Protein AF-A0A3A4U7M3-F1 (afdb_monomer_lite)

Radius of gyration: 16.35 Å; chains: 1; bounding box: 34×34×46 Å

pLDDT: mean 75.4, std 15.19, range [44.12, 93.56]

Foldseek 3Di:
DDKDFDDWDDDDPWIWTWIWDADPVGPDIFTDIDTCVQQPPDDPVVSVVSVVVVRVVVVVVVVVCVVVVVVVVPPPDD

Secondary structure (DSSP, 8-state):
-EEEEEEEEEETTEEEEEEEEE-TTSS-EEEEEEEGGGGTT--HHHHHHHHHHHHHHHHHHHHHHHHHHHTSSS----

Sequence (78 aa):
MKGTIVSAWKDGTDAYLAVRVEETDGAVEYIASVPLALLAGLTPAKQKAALVAAVKAARDAQRVMAPAVLAHVGEVDL

Structure (mmCIF, N/CA/C/O backbone):
data_AF-A0A3A4U7M3-F1
#
_entry.id   AF-A0A3A4U7M3-F1
#
loop_
_atom_site.group_PDB
_atom_site.id
_atom_site.type_symbol
_atom_site.label_atom_id
_atom_site.label_alt_id
_atom_site.label_comp_id
_atom_site.label_asym_id
_atom_site.label_entity_id
_atom_site.label_seq_id
_atom_site.pdbx_PDB_ins_code
_atom_site.Cartn_x
_atom_site.Cartn_y
_atom_site.Cartn_z
_atom_site.occupancy
_atom_site.B_iso_or_equiv
_atom_site.auth_seq_id
_atom_site.auth_comp_id
_atom_site.auth_asym_id
_atom_site.auth_atom_id
_atom_site.pdbx_PDB_model_num
ATOM 1 N N . MET A 1 1 ? -13.223 3.213 8.028 1.00 71.12 1 MET A N 1
ATOM 2 C CA . MET A 1 1 ? -11.830 3.022 7.562 1.00 71.12 1 MET A CA 1
ATOM 3 C C . MET A 1 1 ? -11.281 4.265 6.870 1.00 71.12 1 MET A C 1
ATOM 5 O O . MET A 1 1 ? -11.878 4.757 5.907 1.00 71.12 1 MET A O 1
ATOM 9 N N . LYS A 1 2 ? -10.127 4.744 7.339 1.00 75.50 2 LYS A N 1
ATOM 10 C CA . LYS A 1 2 ? -9.391 5.890 6.784 1.00 75.50 2 LYS A CA 1
ATOM 11 C C . LYS A 1 2 ? -7.994 5.438 6.345 1.00 75.50 2 LYS A C 1
ATOM 13 O O . LYS A 1 2 ? -7.397 4.590 6.995 1.00 75.50 2 LYS A O 1
ATOM 18 N N . GLY A 1 3 ? -7.497 5.983 5.234 1.00 75.94 3 GLY A N 1
ATOM 19 C CA . GLY A 1 3 ? -6.131 5.761 4.751 1.00 75.94 3 GLY A CA 1
ATOM 20 C C . GLY A 1 3 ? -5.422 7.098 4.560 1.00 75.94 3 GLY A C 1
ATOM 21 O O . GLY A 1 3 ? -6.005 7.998 3.954 1.00 75.94 3 GLY A O 1
ATOM 22 N N . THR A 1 4 ? -4.199 7.227 5.072 1.00 81.38 4 THR A N 1
ATOM 23 C CA . THR A 1 4 ? -3.380 8.447 4.985 1.00 81.38 4 THR A CA 1
ATOM 24 C C . THR A 1 4 ? -1.997 8.092 4.448 1.00 81.38 4 THR A C 1
ATOM 26 O O . THR A 1 4 ? -1.367 7.158 4.938 1.00 81.38 4 THR A O 1
ATOM 29 N N . ILE A 1 5 ? -1.506 8.833 3.454 1.00 81.69 5 ILE A N 1
ATOM 30 C CA . ILE A 1 5 ? -0.116 8.715 2.993 1.00 81.69 5 ILE A CA 1
ATOM 31 C C . ILE A 1 5 ? 0.786 9.350 4.055 1.00 81.69 5 ILE A C 1
ATOM 33 O O . ILE A 1 5 ? 0.550 10.492 4.443 1.00 81.69 5 ILE A O 1
ATOM 37 N N . VAL A 1 6 ? 1.796 8.617 4.525 1.00 85.38 6 VAL A N 1
ATOM 38 C CA . VAL A 1 6 ? 2.729 9.096 5.564 1.00 85.38 6 VAL A CA 1
ATOM 39 C C . VAL A 1 6 ? 4.139 9.344 5.036 1.00 85.38 6 VAL A C 1
ATOM 41 O O . VAL A 1 6 ? 4.860 10.155 5.604 1.00 85.38 6 VAL A O 1
ATOM 44 N N . SER A 1 7 ? 4.534 8.681 3.946 1.00 85.69 7 SER A N 1
ATOM 45 C CA . SER A 1 7 ? 5.806 8.936 3.265 1.00 85.69 7 SER A CA 1
ATOM 46 C C . SER A 1 7 ? 5.757 8.454 1.815 1.00 85.69 7 SER A C 1
ATOM 48 O O . SER A 1 7 ? 4.960 7.579 1.469 1.00 85.69 7 SER A O 1
ATOM 50 N N . ALA A 1 8 ? 6.623 9.015 0.976 1.00 88.19 8 ALA A N 1
ATOM 51 C CA . ALA A 1 8 ? 6.853 8.592 -0.397 1.00 88.19 8 ALA A CA 1
ATOM 52 C C . ALA A 1 8 ? 8.360 8.568 -0.661 1.00 88.19 8 ALA A C 1
ATOM 54 O O . ALA A 1 8 ? 9.074 9.485 -0.256 1.00 88.19 8 ALA A O 1
ATOM 55 N N . TRP A 1 9 ? 8.845 7.533 -1.340 1.00 89.81 9 TRP A N 1
ATOM 56 C CA . TRP A 1 9 ? 10.248 7.432 -1.738 1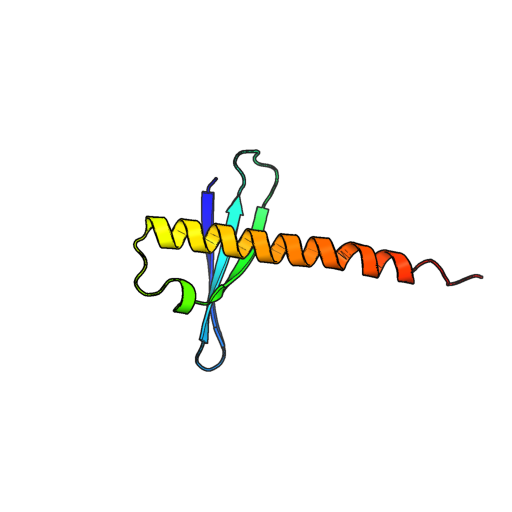.00 89.81 9 TRP A CA 1
ATOM 57 C C . TRP A 1 9 ? 10.381 6.683 -3.057 1.00 89.81 9 TRP A C 1
ATOM 59 O O . TRP A 1 9 ? 9.431 6.087 -3.566 1.00 89.81 9 TRP A O 1
ATOM 69 N N . LYS A 1 10 ? 11.586 6.736 -3.612 1.00 93.56 10 LYS A N 1
ATOM 70 C CA . LYS A 1 10 ? 11.975 6.018 -4.816 1.00 93.56 10 LYS A CA 1
ATOM 71 C C . LYS A 1 10 ? 13.169 5.134 -4.479 1.00 93.56 10 LYS A C 1
ATOM 73 O O . LYS A 1 10 ? 14.063 5.584 -3.768 1.00 93.56 10 LYS A O 1
ATOM 78 N N . ASP A 1 11 ? 13.168 3.913 -4.988 1.00 88.12 11 ASP A N 1
ATOM 79 C CA . ASP A 1 11 ? 14.288 2.981 -4.920 1.00 88.12 11 ASP A CA 1
ATOM 80 C C . ASP A 1 11 ? 14.518 2.407 -6.325 1.00 88.12 11 ASP A C 1
ATOM 82 O O . ASP A 1 11 ? 13.617 1.824 -6.928 1.00 88.12 11 ASP A O 1
ATOM 86 N N . GLY A 1 12 ? 15.690 2.675 -6.904 1.00 90.06 12 GLY A N 1
ATOM 87 C CA . GLY A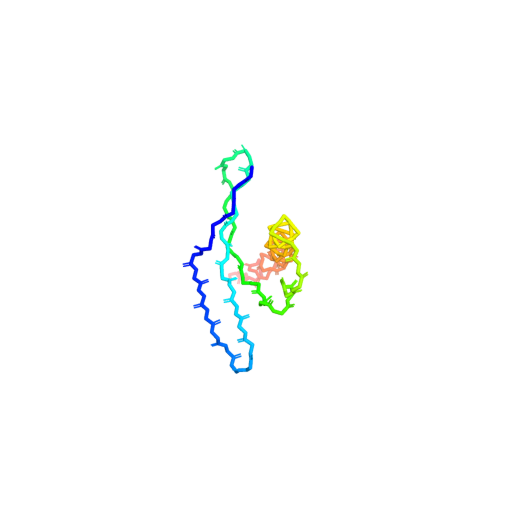 1 12 ? 15.980 2.356 -8.303 1.00 90.06 12 GLY A CA 1
ATOM 88 C C . GLY A 1 12 ? 14.992 3.003 -9.282 1.00 90.06 12 GLY A C 1
ATOM 89 O O . GLY A 1 12 ? 14.857 4.228 -9.342 1.00 90.06 12 GLY A O 1
ATOM 90 N N . THR A 1 13 ? 14.316 2.185 -10.091 1.00 89.50 13 THR A N 1
ATOM 91 C CA . THR A 1 13 ? 13.267 2.628 -11.027 1.00 89.50 13 THR A CA 1
ATOM 92 C C . THR A 1 13 ? 11.887 2.730 -10.382 1.00 89.50 13 THR A C 1
ATOM 94 O O . THR A 1 13 ? 11.002 3.363 -10.959 1.00 89.50 13 THR A O 1
ATOM 97 N N . ASP A 1 14 ? 11.713 2.169 -9.188 1.00 86.75 14 ASP A N 1
ATOM 98 C CA . ASP A 1 14 ? 10.417 1.991 -8.548 1.00 86.75 14 ASP A CA 1
ATOM 99 C C . ASP A 1 14 ? 10.123 3.097 -7.540 1.00 86.75 14 ASP A C 1
ATOM 101 O O . ASP A 1 14 ? 10.987 3.556 -6.794 1.00 86.75 14 ASP A O 1
ATOM 105 N N . ALA A 1 15 ? 8.869 3.534 -7.507 1.00 87.38 15 ALA A N 1
ATOM 106 C CA . ALA A 1 15 ? 8.386 4.524 -6.558 1.00 87.38 15 ALA A CA 1
ATOM 107 C C . ALA A 1 15 ? 7.354 3.896 -5.624 1.00 87.38 15 ALA A C 1
ATOM 109 O O . ALA A 1 15 ? 6.516 3.103 -6.056 1.00 87.38 15 ALA A O 1
ATOM 110 N N . TYR A 1 16 ? 7.404 4.281 -4.355 1.00 86.38 16 TYR A N 1
ATOM 111 C CA . TYR A 1 16 ? 6.657 3.663 -3.269 1.00 86.38 16 TYR A CA 1
ATOM 112 C C . TYR A 1 16 ? 5.921 4.712 -2.438 1.00 86.38 16 TYR A C 1
ATOM 114 O O . TYR A 1 16 ? 6.402 5.832 -2.246 1.00 86.38 16 TYR A O 1
ATOM 122 N N . LEU A 1 17 ? 4.768 4.319 -1.897 1.00 86.56 17 LEU A N 1
ATOM 123 C CA . LEU A 1 17 ? 4.034 5.065 -0.876 1.00 86.56 17 LEU A CA 1
ATOM 1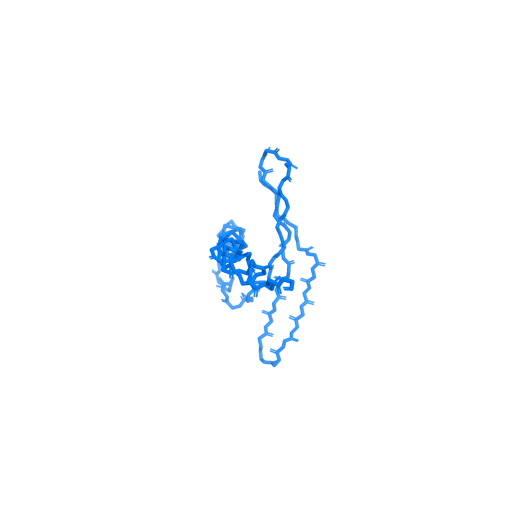24 C C . LEU A 1 17 ? 3.937 4.247 0.404 1.00 86.56 17 LEU A C 1
ATOM 126 O O . LEU A 1 17 ? 3.403 3.142 0.371 1.00 86.56 17 LEU A O 1
ATOM 130 N N . ALA A 1 18 ? 4.358 4.813 1.535 1.00 85.31 18 ALA A N 1
ATOM 131 C CA . ALA A 1 18 ? 3.949 4.313 2.842 1.00 85.31 18 ALA A CA 1
ATOM 132 C C . ALA A 1 18 ? 2.558 4.854 3.168 1.00 85.31 18 ALA A C 1
ATOM 134 O O . ALA A 1 18 ? 2.340 6.071 3.213 1.00 85.31 18 ALA A O 1
ATOM 135 N N . VAL A 1 19 ? 1.620 3.946 3.422 1.00 85.56 19 VAL A N 1
ATOM 136 C CA . VAL A 1 19 ? 0.231 4.280 3.743 1.00 85.56 19 VAL A CA 1
ATOM 137 C C . VAL A 1 19 ? -0.119 3.745 5.117 1.00 85.56 19 VAL A C 1
ATOM 139 O O . VAL A 1 19 ? 0.064 2.560 5.383 1.00 85.56 19 VAL A O 1
ATOM 142 N N . ARG A 1 20 ? -0.657 4.625 5.965 1.00 83.06 20 ARG A N 1
ATOM 143 C CA . ARG A 1 20 ? -1.269 4.276 7.245 1.00 83.06 20 ARG A CA 1
ATOM 144 C C . ARG A 1 20 ? -2.756 4.000 7.049 1.00 83.06 20 ARG A C 1
ATOM 146 O O . ARG A 1 20 ? -3.464 4.865 6.530 1.00 83.06 20 ARG A O 1
ATOM 153 N N . VAL A 1 21 ? -3.235 2.834 7.473 1.00 82.38 21 VAL A N 1
ATOM 154 C CA . VAL A 1 21 ? -4.658 2.458 7.440 1.00 82.38 21 VAL A CA 1
ATOM 155 C C . VAL A 1 21 ? -5.182 2.288 8.857 1.00 82.38 21 VAL A C 1
ATOM 157 O O . VAL A 1 21 ? -4.586 1.560 9.642 1.00 82.38 21 VAL A O 1
ATOM 160 N N . GLU A 1 22 ? -6.306 2.942 9.141 1.00 82.50 22 GLU A N 1
ATOM 161 C CA . GLU A 1 22 ? -7.051 2.852 10.398 1.00 82.50 22 GLU A CA 1
ATOM 162 C C . GLU A 1 22 ? -8.372 2.107 10.147 1.00 82.50 22 GLU A C 1
ATOM 164 O O . GLU A 1 22 ? -9.188 2.515 9.298 1.00 82.50 22 GLU A O 1
ATOM 169 N N . GLU A 1 23 ? -8.567 0.986 10.846 1.00 74.81 23 GLU A N 1
ATOM 170 C CA . GLU A 1 23 ? -9.818 0.220 10.794 1.00 74.81 23 GLU A CA 1
ATOM 171 C C . GLU A 1 23 ? -10.944 0.942 11.550 1.00 74.81 23 GLU A C 1
ATOM 173 O O . GLU A 1 23 ? -10.713 1.820 12.374 1.00 74.81 23 GLU A O 1
ATOM 178 N N . THR A 1 24 ? -12.197 0.637 11.209 1.00 72.19 24 THR A N 1
ATOM 179 C CA . THR A 1 24 ? -13.382 1.384 11.690 1.00 72.19 24 THR A CA 1
ATOM 180 C C . THR A 1 24 ? -13.597 1.236 13.207 1.00 72.19 24 THR A C 1
ATOM 182 O O . THR A 1 24 ? -14.291 2.031 13.828 1.00 72.19 24 THR A O 1
ATOM 185 N N . ASP A 1 25 ? -12.948 0.228 13.767 1.00 74.12 25 ASP A N 1
ATOM 186 C CA . ASP A 1 25 ? -12.911 -0.262 15.134 1.00 74.12 25 ASP A CA 1
ATOM 187 C C . ASP A 1 25 ? -11.866 0.503 15.984 1.00 74.12 25 ASP A C 1
ATOM 189 O O . ASP A 1 25 ? -11.751 0.283 17.188 1.00 74.12 25 ASP A O 1
ATOM 193 N N . GLY A 1 26 ? -11.079 1.391 15.357 1.00 57.56 26 GLY A N 1
ATOM 194 C CA . GLY A 1 26 ? -10.241 2.418 15.991 1.00 57.56 26 GLY A CA 1
ATOM 195 C C . GLY A 1 26 ? -8.920 1.957 16.614 1.00 57.56 26 GLY A C 1
ATOM 196 O O . GLY A 1 26 ? -8.016 2.769 16.774 1.00 57.56 26 GLY A O 1
ATOM 197 N N . ALA A 1 27 ? -8.756 0.676 16.947 1.00 60.91 27 ALA A N 1
ATOM 198 C CA . ALA A 1 27 ? -7.576 0.217 17.693 1.00 60.91 27 ALA A CA 1
ATOM 199 C C . ALA A 1 27 ? -6.366 -0.158 16.820 1.00 60.91 27 ALA A C 1
ATOM 201 O O . ALA A 1 27 ? -5.295 -0.468 17.339 1.00 60.91 27 ALA A O 1
ATOM 202 N N . VAL A 1 28 ? -6.538 -0.205 15.500 1.00 64.81 28 VAL A N 1
ATOM 203 C CA . VAL A 1 28 ? -5.624 -0.937 14.632 1.00 64.81 28 VAL A CA 1
ATOM 204 C C . VAL A 1 28 ? -5.086 -0.048 13.515 1.00 64.81 28 VAL A C 1
ATOM 206 O O . VAL A 1 28 ? -5.800 0.269 12.562 1.00 64.81 28 VAL A O 1
ATOM 209 N N . GLU A 1 29 ? -3.804 0.307 13.630 1.00 69.19 29 GLU A N 1
ATOM 210 C CA . GLU A 1 29 ? -3.053 1.053 12.621 1.00 69.19 29 GLU A CA 1
ATOM 211 C C . GLU A 1 29 ? -2.016 0.159 11.931 1.00 69.19 29 GLU A C 1
ATOM 213 O O . GLU A 1 29 ? -1.220 -0.518 12.582 1.00 69.19 29 GLU A O 1
ATOM 218 N N . TYR A 1 30 ? -1.997 0.189 10.597 1.00 71.62 30 TYR A N 1
ATOM 219 C CA . TYR A 1 30 ? -0.998 -0.519 9.793 1.00 71.62 30 TYR A CA 1
ATOM 220 C C . TYR A 1 30 ? -0.295 0.417 8.835 1.00 71.62 30 TYR A C 1
ATOM 222 O O . TYR A 1 30 ? -0.957 1.196 8.153 1.00 71.62 30 TYR A O 1
ATOM 230 N N . ILE A 1 31 ? 1.030 0.296 8.756 1.00 79.56 31 ILE A N 1
ATOM 231 C CA . ILE A 1 31 ? 1.863 1.011 7.792 1.00 79.56 31 ILE A CA 1
ATOM 232 C C . ILE A 1 31 ? 2.526 -0.020 6.884 1.00 79.56 31 ILE A C 1
ATOM 234 O O . ILE A 1 31 ? 3.247 -0.893 7.361 1.00 79.56 31 ILE A O 1
ATOM 238 N N . ALA A 1 32 ? 2.293 0.093 5.579 1.00 81.88 32 ALA A N 1
ATOM 239 C CA . ALA A 1 32 ? 3.015 -0.682 4.575 1.00 81.88 32 ALA A CA 1
ATOM 240 C C . ALA A 1 32 ? 3.377 0.192 3.375 1.00 81.88 32 ALA A C 1
ATOM 242 O O . ALA A 1 32 ? 2.745 1.225 3.133 1.00 81.88 32 ALA A O 1
ATOM 243 N N . SER A 1 33 ? 4.392 -0.242 2.630 1.00 83.94 33 SER A N 1
ATOM 244 C CA . SER A 1 33 ? 4.792 0.347 1.360 1.00 83.94 33 SER A CA 1
ATOM 245 C C . SER A 1 33 ? 3.991 -0.266 0.208 1.00 83.94 33 SER A C 1
ATOM 247 O O . SER A 1 33 ? 3.796 -1.479 0.149 1.00 83.94 33 SER A O 1
ATOM 249 N N . VAL A 1 34 ? 3.526 0.564 -0.725 1.00 85.69 34 VAL A N 1
ATOM 250 C CA . VAL A 1 34 ? 2.848 0.114 -1.947 1.00 85.69 34 VAL A CA 1
ATOM 251 C C . VAL A 1 34 ? 3.554 0.707 -3.168 1.00 85.69 34 VAL A C 1
ATOM 253 O O . VAL A 1 34 ? 3.724 1.930 -3.215 1.00 85.69 34 VAL A O 1
ATOM 256 N N . PRO A 1 35 ? 3.951 -0.111 -4.161 1.00 88.75 35 PRO A N 1
ATOM 257 C CA . PRO A 1 35 ? 4.500 0.385 -5.418 1.00 88.75 35 PRO A CA 1
ATOM 258 C C . PRO A 1 35 ? 3.475 1.227 -6.187 1.00 88.75 35 PRO A C 1
ATOM 260 O O . PRO A 1 35 ? 2.343 0.792 -6.413 1.00 88.75 35 PRO A O 1
ATOM 263 N N . LEU A 1 36 ? 3.879 2.406 -6.662 1.00 88.06 36 LEU A N 1
ATOM 264 C CA . LEU A 1 36 ? 3.024 3.310 -7.440 1.00 88.06 36 LEU A CA 1
ATOM 265 C C . LEU A 1 36 ? 2.536 2.690 -8.753 1.00 88.06 36 LEU A C 1
ATOM 267 O O . LEU A 1 36 ? 1.443 3.020 -9.211 1.00 88.06 36 LEU A O 1
ATOM 271 N N . ALA A 1 37 ? 3.301 1.762 -9.334 1.00 88.62 37 ALA A N 1
ATOM 272 C CA . ALA A 1 37 ? 2.914 1.043 -10.545 1.00 88.62 37 ALA A CA 1
ATOM 273 C C . ALA A 1 37 ? 1.588 0.276 -10.379 1.00 88.62 37 ALA A C 1
ATOM 275 O O . ALA A 1 37 ? 0.796 0.216 -11.315 1.00 88.62 37 ALA A O 1
ATOM 276 N N . LEU A 1 38 ? 1.292 -0.229 -9.174 1.00 85.56 38 LEU A N 1
ATOM 277 C CA . LEU A 1 38 ? 0.034 -0.928 -8.875 1.00 85.56 38 LEU A CA 1
ATOM 278 C C . LEU A 1 38 ? -1.182 0.009 -8.817 1.00 85.56 38 LEU A C 1
ATOM 280 O O . LEU A 1 38 ? -2.322 -0.451 -8.809 1.00 85.56 38 LEU A O 1
ATOM 284 N N . LEU A 1 39 ? -0.953 1.323 -8.755 1.00 87.12 39 LEU A N 1
ATOM 285 C CA . LEU A 1 39 ? -1.994 2.349 -8.667 1.00 87.12 39 LEU A CA 1
ATOM 286 C C . LEU A 1 39 ? -2.224 3.069 -10.003 1.00 87.12 39 LEU A C 1
ATOM 288 O O . LEU A 1 39 ? -3.190 3.829 -10.136 1.00 87.12 39 LEU A O 1
ATOM 292 N N . ALA A 1 40 ? -1.339 2.861 -10.980 1.00 90.00 40 ALA A N 1
ATOM 293 C CA . ALA A 1 40 ? -1.370 3.543 -12.264 1.00 90.00 40 ALA A CA 1
ATOM 294 C C . ALA A 1 40 ? -2.648 3.204 -13.053 1.00 90.00 40 ALA A C 1
ATOM 296 O O . ALA A 1 40 ? -3.076 2.055 -13.119 1.00 90.00 40 ALA A O 1
ATOM 297 N N . GLY A 1 41 ? -3.287 4.222 -13.638 1.00 90.81 41 GLY A N 1
ATOM 298 C CA . GLY A 1 41 ? -4.502 4.058 -14.451 1.00 90.81 41 GLY A CA 1
ATOM 299 C C . GLY A 1 41 ? -5.781 3.716 -13.673 1.00 90.81 41 GLY A C 1
ATOM 300 O O . GLY A 1 41 ? -6.854 3.613 -14.267 1.00 90.81 41 GLY A O 1
ATOM 301 N N . LEU A 1 42 ? -5.709 3.566 -12.347 1.00 91.69 42 LEU A N 1
ATOM 302 C CA . LEU A 1 42 ? -6.879 3.327 -11.508 1.00 91.69 42 LEU A CA 1
ATOM 303 C C . LEU A 1 42 ? -7.591 4.640 -11.155 1.00 91.69 42 LEU A C 1
ATOM 305 O O . LEU A 1 42 ? -6.970 5.658 -10.867 1.00 91.69 42 LEU A O 1
ATOM 309 N N . THR A 1 43 ? -8.922 4.596 -11.086 1.00 93.06 43 THR A N 1
ATOM 310 C CA . THR A 1 43 ? -9.722 5.688 -10.500 1.00 93.06 43 THR A CA 1
ATOM 311 C C . THR A 1 43 ? -9.358 5.899 -9.021 1.00 93.06 43 THR A C 1
ATOM 313 O O . THR A 1 43 ? -9.019 4.907 -8.367 1.00 93.06 43 THR A O 1
ATOM 316 N N . PRO A 1 44 ? -9.567 7.091 -8.432 1.00 87.12 44 PRO A N 1
ATOM 317 C CA . PRO A 1 44 ? -9.261 7.346 -7.019 1.00 87.12 44 PRO A CA 1
ATOM 318 C C . PRO A 1 44 ? -9.889 6.339 -6.039 1.00 87.12 44 PRO A C 1
ATOM 320 O O . PRO A 1 44 ? -9.244 5.896 -5.089 1.00 87.12 44 PRO A O 1
ATOM 323 N N . ALA A 1 45 ? -11.129 5.903 -6.294 1.00 86.06 45 ALA A N 1
ATOM 324 C CA . ALA A 1 45 ? -11.802 4.894 -5.472 1.00 86.06 45 ALA A CA 1
ATOM 325 C C . ALA A 1 45 ? -11.096 3.525 -5.528 1.00 86.06 45 ALA A C 1
ATOM 327 O O . ALA A 1 45 ? -10.879 2.890 -4.495 1.00 86.06 45 ALA A O 1
ATOM 328 N N . LYS A 1 46 ? -10.684 3.095 -6.728 1.00 88.00 46 LYS A N 1
ATOM 329 C CA . LYS A 1 46 ? -9.921 1.853 -6.937 1.00 88.00 46 LYS A CA 1
ATOM 330 C C . LYS A 1 46 ? -8.505 1.940 -6.366 1.00 88.00 46 LYS A C 1
ATOM 332 O O . LYS A 1 46 ? -8.055 0.970 -5.772 1.00 88.00 46 LYS A O 1
ATOM 337 N N . GLN A 1 47 ? -7.838 3.092 -6.468 1.00 85.75 47 GLN A N 1
ATOM 338 C CA . GLN A 1 47 ? -6.534 3.317 -5.832 1.00 85.75 47 GLN A CA 1
ATOM 339 C C . GLN A 1 47 ? -6.632 3.176 -4.314 1.00 85.75 47 GLN A C 1
ATOM 341 O O . GLN A 1 47 ? -5.846 2.454 -3.708 1.00 85.75 47 GLN A O 1
ATOM 346 N N . LYS A 1 48 ? -7.645 3.800 -3.699 1.00 82.62 48 LYS A N 1
ATOM 347 C CA . LYS A 1 48 ? -7.901 3.675 -2.261 1.00 82.62 48 LYS A CA 1
ATOM 348 C C . LYS A 1 48 ? -8.134 2.218 -1.851 1.00 82.62 48 LYS A C 1
ATOM 350 O O . LYS A 1 48 ? -7.551 1.770 -0.868 1.00 82.62 48 LYS A O 1
ATOM 355 N N . ALA A 1 49 ? -8.961 1.482 -2.595 1.00 85.69 49 ALA A N 1
ATOM 356 C CA . ALA A 1 49 ? -9.218 0.068 -2.323 1.00 85.69 49 ALA A CA 1
ATOM 357 C C . ALA A 1 49 ? -7.947 -0.792 -2.462 1.00 85.69 49 ALA A C 1
ATOM 359 O O . ALA A 1 49 ? -7.674 -1.614 -1.589 1.00 85.69 49 ALA A O 1
ATOM 360 N N . ALA A 1 50 ? -7.145 -0.562 -3.507 1.00 86.19 50 ALA A N 1
ATOM 361 C CA . ALA A 1 50 ? -5.892 -1.275 -3.750 1.00 86.19 50 ALA A CA 1
ATOM 362 C C . ALA A 1 50 ? -4.847 -1.017 -2.651 1.00 86.19 50 ALA A C 1
ATOM 364 O O . ALA A 1 50 ? -4.246 -1.963 -2.148 1.00 86.19 50 ALA A O 1
ATOM 365 N N . LEU A 1 51 ? -4.680 0.239 -2.222 1.00 83.44 51 LEU A N 1
ATOM 366 C CA . LEU A 1 51 ? -3.783 0.614 -1.122 1.00 83.44 51 LEU A CA 1
ATOM 367 C C . LEU A 1 51 ? -4.157 -0.092 0.184 1.00 83.44 51 LEU A C 1
ATOM 369 O O . LEU A 1 51 ? -3.305 -0.683 0.842 1.00 83.44 51 LEU A O 1
ATOM 373 N N . VAL A 1 52 ? -5.442 -0.062 0.546 1.00 83.94 52 VAL A N 1
ATOM 374 C CA . VAL A 1 52 ? -5.946 -0.740 1.748 1.00 83.94 52 VAL A CA 1
ATOM 375 C C . VAL A 1 52 ? -5.703 -2.247 1.672 1.00 83.94 52 VAL A C 1
ATOM 377 O O . VAL A 1 52 ? -5.239 -2.837 2.646 1.00 83.94 52 VAL A O 1
ATOM 380 N N . ALA A 1 53 ? -6.004 -2.873 0.531 1.00 84.00 53 ALA A N 1
ATOM 381 C CA . ALA A 1 53 ? -5.814 -4.308 0.345 1.00 84.00 53 ALA A CA 1
ATOM 382 C C . ALA A 1 53 ? -4.333 -4.709 0.451 1.00 84.00 53 ALA A C 1
ATOM 384 O O . ALA A 1 53 ? -4.018 -5.683 1.131 1.00 84.00 53 ALA A O 1
ATOM 385 N N . ALA A 1 54 ? -3.427 -3.930 -0.147 1.00 82.38 54 ALA A N 1
ATOM 386 C CA . ALA A 1 54 ? -1.987 -4.172 -0.078 1.00 82.38 54 ALA A CA 1
ATOM 387 C C . ALA A 1 54 ? -1.445 -4.070 1.359 1.00 82.38 54 ALA A C 1
ATOM 389 O O . ALA A 1 54 ? -0.714 -4.953 1.804 1.00 82.38 54 ALA A O 1
ATOM 390 N N . VAL A 1 55 ? -1.857 -3.043 2.114 1.00 81.56 55 VAL A N 1
ATOM 391 C CA . VAL A 1 55 ? -1.471 -2.879 3.528 1.00 81.56 55 VAL A CA 1
ATOM 392 C C . VAL A 1 55 ? -1.964 -4.056 4.378 1.00 81.56 55 VAL A C 1
ATOM 394 O O . VAL A 1 55 ? -1.212 -4.582 5.200 1.00 81.56 55 VAL A O 1
ATOM 397 N N . LYS A 1 56 ? -3.204 -4.513 4.158 1.00 81.31 56 LYS A N 1
ATOM 398 C CA . LYS A 1 56 ? -3.763 -5.680 4.859 1.00 81.31 56 LYS A CA 1
ATOM 399 C C . LYS A 1 56 ? -3.014 -6.970 4.529 1.00 81.31 56 LYS A C 1
ATOM 401 O O . LYS A 1 56 ? -2.647 -7.693 5.447 1.00 81.31 56 LYS A O 1
ATOM 406 N N . ALA A 1 57 ? -2.719 -7.214 3.253 1.00 81.50 5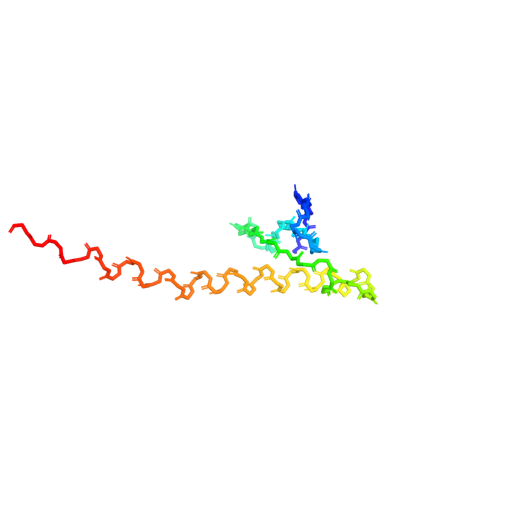7 ALA A N 1
ATOM 407 C CA . ALA A 1 57 ? -1.967 -8.391 2.822 1.00 81.50 57 ALA A CA 1
ATOM 408 C C . ALA A 1 57 ? -0.546 -8.424 3.413 1.00 81.50 57 ALA A C 1
ATOM 410 O O . ALA A 1 57 ? -0.102 -9.469 3.883 1.00 81.50 57 ALA A O 1
ATOM 411 N N . ALA A 1 58 ? 0.149 -7.280 3.456 1.00 77.94 58 ALA A N 1
ATOM 412 C CA . ALA A 1 58 ? 1.475 -7.175 4.070 1.00 77.94 58 ALA A CA 1
ATOM 413 C C . ALA A 1 58 ? 1.442 -7.482 5.577 1.00 77.94 58 ALA A C 1
ATOM 415 O O . ALA A 1 58 ? 2.282 -8.226 6.083 1.00 77.94 58 ALA A O 1
ATOM 416 N N . ARG A 1 59 ? 0.438 -6.964 6.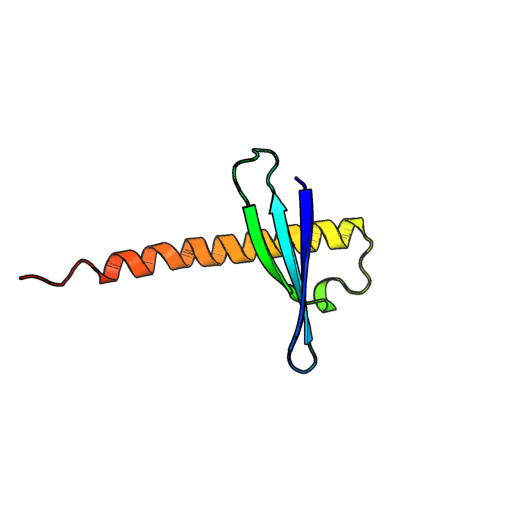294 1.00 74.75 59 ARG A N 1
ATOM 417 C CA . ARG A 1 59 ? 0.207 -7.291 7.707 1.00 74.75 59 ARG A CA 1
ATOM 418 C C . ARG A 1 59 ? -0.092 -8.773 7.906 1.00 74.75 59 ARG A C 1
ATOM 420 O O . ARG A 1 59 ? 0.465 -9.385 8.813 1.00 74.75 59 ARG A O 1
ATOM 427 N N . ASP A 1 60 ? -0.976 -9.350 7.101 1.00 78.81 60 ASP A N 1
ATOM 428 C CA . ASP A 1 60 ? -1.340 -10.759 7.243 1.00 78.81 60 ASP A CA 1
ATOM 429 C C . ASP A 1 60 ? -0.126 -11.665 6.969 1.00 78.81 60 ASP A C 1
ATOM 431 O O . ASP A 1 60 ? 0.109 -12.605 7.724 1.00 78.81 60 ASP A O 1
ATOM 435 N N . ALA A 1 61 ? 0.734 -11.319 6.003 1.00 74.69 61 ALA A N 1
ATOM 436 C CA . AL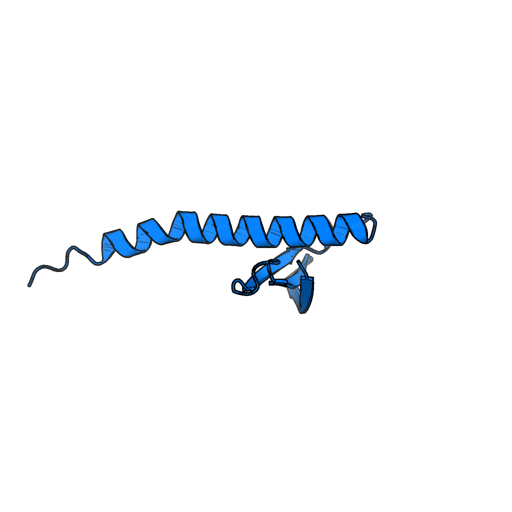A A 1 61 ? 2.012 -12.002 5.790 1.00 74.69 61 ALA A CA 1
ATOM 437 C C . ALA A 1 61 ? 2.944 -11.903 7.016 1.00 74.69 61 ALA A C 1
ATOM 439 O O . ALA A 1 61 ? 3.498 -12.911 7.451 1.00 74.69 61 ALA A O 1
ATOM 440 N N . GLN A 1 62 ? 3.063 -10.725 7.641 1.00 67.44 62 GLN A N 1
ATOM 441 C CA . GLN A 1 62 ? 3.832 -10.561 8.886 1.00 67.44 62 GLN A CA 1
ATOM 442 C C . GLN A 1 62 ? 3.248 -11.382 10.046 1.00 67.44 62 GLN A C 1
ATOM 444 O O . GLN A 1 62 ? 3.993 -11.985 10.818 1.00 67.44 62 GLN A O 1
ATOM 449 N N . ARG A 1 63 ? 1.917 -11.456 10.159 1.00 64.50 63 ARG A N 1
ATOM 450 C CA . ARG A 1 63 ? 1.222 -12.271 11.169 1.00 64.50 63 ARG A CA 1
ATOM 451 C C . ARG A 1 63 ? 1.418 -13.767 10.976 1.00 64.50 63 ARG A C 1
ATOM 453 O O . ARG A 1 63 ? 1.431 -14.482 11.968 1.00 64.50 63 ARG A O 1
ATOM 460 N N . VAL A 1 64 ? 1.556 -14.231 9.738 1.00 61.34 64 VAL A N 1
ATOM 461 C CA . VAL A 1 64 ? 1.832 -15.640 9.417 1.00 61.34 64 VAL A CA 1
ATOM 462 C C . VAL A 1 64 ? 3.299 -15.998 9.673 1.00 61.34 64 VAL A C 1
ATOM 464 O O . VAL A 1 64 ? 3.589 -17.146 9.990 1.00 61.34 64 VAL A O 1
ATOM 467 N N . MET A 1 65 ? 4.221 -15.033 9.599 1.00 52.16 65 MET A N 1
ATOM 468 C CA . MET A 1 65 ? 5.641 -15.244 9.923 1.00 52.16 65 MET A CA 1
ATOM 469 C C . MET A 1 65 ? 5.961 -15.120 11.423 1.00 52.16 65 MET A C 1
ATOM 471 O O . MET A 1 65 ? 6.884 -15.770 11.911 1.00 52.16 65 MET A O 1
ATOM 475 N N . ALA A 1 66 ? 5.188 -14.337 12.179 1.00 47.34 66 ALA A N 1
ATOM 476 C CA . ALA A 1 66 ? 5.356 -14.165 13.626 1.00 47.34 66 ALA A CA 1
ATOM 477 C C . ALA A 1 66 ? 5.305 -15.454 14.495 1.00 47.34 66 ALA A C 1
ATOM 479 O O . ALA A 1 66 ? 6.018 -15.491 15.500 1.00 47.34 66 ALA A O 1
ATOM 480 N N . PRO A 1 67 ? 4.560 -16.533 14.165 1.00 47.91 67 PRO A N 1
ATOM 481 C CA . PRO A 1 67 ? 4.551 -17.765 14.954 1.00 47.91 67 PRO A CA 1
ATOM 482 C C . PRO A 1 67 ? 5.886 -18.522 14.902 1.00 47.91 67 PRO A C 1
ATOM 484 O O . PRO A 1 67 ? 6.181 -19.289 15.812 1.00 47.91 67 PRO A O 1
ATOM 487 N N . ALA A 1 68 ? 6.708 -18.306 13.868 1.00 45.22 68 ALA A N 1
ATOM 488 C CA . ALA A 1 68 ? 7.966 -19.032 13.689 1.00 45.22 68 ALA A CA 1
ATOM 489 C C . ALA A 1 68 ? 9.124 -18.472 14.535 1.00 45.22 68 ALA A C 1
ATOM 491 O O . ALA A 1 68 ? 10.068 -19.198 14.830 1.00 45.22 68 ALA A O 1
ATOM 492 N N . VAL A 1 69 ? 9.057 -17.206 14.967 1.00 45.12 69 VAL A N 1
ATOM 493 C CA . VAL A 1 69 ? 10.130 -16.577 15.764 1.00 45.12 69 VAL A CA 1
ATOM 494 C C . VAL A 1 69 ? 10.010 -16.920 17.254 1.00 45.12 69 VAL A C 1
ATOM 496 O O . VAL A 1 69 ? 11.021 -17.053 17.935 1.00 45.12 69 VAL A O 1
ATOM 499 N N . LEU A 1 70 ? 8.795 -17.149 17.764 1.00 44.66 70 LEU A N 1
ATOM 500 C CA . LEU A 1 70 ? 8.579 -17.555 19.161 1.00 44.66 70 LEU A CA 1
ATOM 501 C C . LEU A 1 70 ? 8.907 -19.033 19.430 1.00 44.66 70 LEU A C 1
ATOM 503 O O . LEU A 1 70 ? 9.157 -19.392 20.576 1.00 44.66 70 LEU A O 1
ATOM 507 N N . ALA A 1 71 ? 8.960 -19.880 18.398 1.00 48.56 71 ALA A N 1
ATOM 508 C CA . ALA A 1 71 ? 9.292 -21.298 18.550 1.00 48.56 71 ALA A CA 1
ATOM 509 C C . ALA A 1 71 ? 10.803 -21.575 18.707 1.00 48.56 71 ALA A C 1
ATOM 511 O O . ALA A 1 71 ? 11.165 -22.658 19.148 1.00 48.56 71 ALA A O 1
ATOM 512 N N . HIS A 1 72 ? 11.689 -20.621 18.384 1.00 44.12 72 HIS A N 1
ATOM 513 C CA . HIS A 1 72 ? 13.147 -20.825 18.446 1.00 44.12 72 HIS A CA 1
ATOM 514 C C . HIS A 1 72 ? 13.811 -20.290 19.730 1.00 44.12 72 HIS A C 1
ATOM 516 O O . HIS A 1 72 ? 15.001 -20.487 19.935 1.00 44.12 72 HIS A O 1
ATOM 522 N N . VAL A 1 73 ? 13.061 -19.618 20.613 1.00 51.25 73 VAL A N 1
ATOM 523 C CA . VAL A 1 73 ? 13.593 -19.066 21.882 1.00 51.25 73 VAL A CA 1
ATOM 524 C C . VAL A 1 73 ? 13.347 -20.018 23.071 1.00 51.25 73 VAL A C 1
ATOM 526 O O . VAL A 1 73 ? 13.722 -19.720 24.198 1.00 51.25 73 VAL A O 1
ATOM 529 N N . GLY A 1 74 ? 12.733 -21.184 22.835 1.00 45.47 74 GLY A N 1
ATOM 530 C CA . GLY A 1 74 ? 12.386 -22.157 23.878 1.00 45.47 74 GLY A CA 1
ATOM 531 C C . GLY A 1 74 ? 13.439 -23.226 24.203 1.00 45.47 74 GLY A C 1
ATOM 532 O O . GLY A 1 74 ? 13.231 -23.961 25.159 1.00 45.47 74 GLY A O 1
ATOM 533 N N . GLU A 1 75 ? 14.544 -23.332 23.455 1.00 47.09 75 GLU A N 1
ATOM 534 C CA . GLU A 1 75 ? 15.578 -24.372 23.654 1.00 47.09 75 GLU A CA 1
ATOM 535 C C . GLU A 1 75 ? 16.954 -23.778 24.000 1.00 47.09 75 GLU A C 1
ATOM 537 O O . GLU A 1 75 ? 17.964 -24.073 23.365 1.00 47.09 75 GLU A O 1
ATOM 542 N N . VAL A 1 76 ? 17.019 -22.930 25.028 1.00 48.53 76 VAL A N 1
ATOM 543 C CA . VAL A 1 76 ? 18.284 -22.731 25.752 1.00 48.53 76 VAL A CA 1
ATOM 544 C C . VAL A 1 76 ? 18.062 -23.224 27.175 1.00 48.53 76 VAL A C 1
ATOM 546 O O . VAL A 1 76 ? 17.668 -22.463 28.057 1.00 48.53 76 VAL A O 1
ATOM 549 N N . ASP A 1 77 ? 18.223 -24.536 27.341 1.00 48.16 77 ASP A N 1
ATOM 550 C CA . ASP A 1 77 ? 18.317 -25.188 28.646 1.00 48.16 77 ASP A CA 1
ATOM 551 C C . ASP A 1 77 ? 19.604 -24.728 29.357 1.00 48.16 77 ASP A C 1
ATOM 553 O O . ASP A 1 77 ? 20.626 -24.465 28.711 1.00 48.16 77 ASP A O 1
ATOM 557 N N . LEU A 1 78 ? 19.488 -24.571 30.676 1.00 44.44 78 LEU A N 1
ATOM 558 C CA . LEU A 1 78 ? 20.497 -24.064 31.617 1.00 44.44 78 LEU A CA 1
ATOM 559 C C . LEU A 1 78 ? 21.685 -25.016 31.814 1.00 44.44 78 LEU A C 1
ATOM 561 O O . LEU A 1 78 ? 21.483 -26.249 31.775 1.00 44.44 78 LEU A O 1
#